Protein AF-A0A850AUC4-F1 (afdb_monomer)

Secondary structure (DSSP, 8-state):
---PPPEEEEETTEEEEEPSS---HHHHHHHHHHHHHHHHH-S-HHHHHHHHTTGGGPPPEEEEETTTTEEEEESSS----SEEEE-TTSEEEEEETTEEEEEEESSGGG-PPP-

Sequence (115 aa):
MNVKTVKAVYENGEIKFLDDKNLPEGKITILITFLEELSEKAENKNAWKRFWDKWEKISVRSNYDKEADVLYLNFKKSARADDSELTDDDIIIRYEKGEVIGITILHASQRKTAD

Foldseek 3Di:
DDDWAWDWDDDPLDTDTHTDDDDDPVNVVVVVVVLVVVCVQDPLVQQSVVCVVCVVVWDWHWDADPVQLKIKIFRDPDDDAPDWDQGPQRKIFGHHPSHGGIIMHGNNSPDDDDD

pLDDT: mean 74.83, std 22.1, range [28.09, 97.31]

Structure (mmCIF, N/CA/C/O backbone):
data_AF-A0A850AUC4-F1
#
_entry.id   AF-A0A850AUC4-F1
#
loop_
_atom_site.group_PDB
_atom_site.id
_atom_site.type_symbol
_atom_site.label_atom_id
_atom_site.label_alt_id
_atom_site.label_comp_id
_atom_site.label_asym_id
_atom_site.label_entity_id
_atom_site.label_seq_id
_atom_site.pdbx_PDB_ins_code
_atom_site.Cartn_x
_atom_site.Cartn_y
_atom_site.Cartn_z
_atom_site.occupancy
_atom_site.B_iso_or_equiv
_atom_site.auth_seq_id
_atom_site.auth_comp_id
_atom_site.auth_asym_id
_atom_site.auth_atom_id
_atom_site.pdbx_PDB_model_num
ATOM 1 N N . MET A 1 1 ? 17.292 -14.764 12.817 1.00 32.22 1 MET A N 1
ATOM 2 C CA . MET A 1 1 ? 16.936 -14.390 11.428 1.00 32.22 1 MET A CA 1
ATOM 3 C C . MET A 1 1 ? 16.540 -12.918 11.417 1.00 32.22 1 MET A C 1
ATOM 5 O O . MET A 1 1 ? 15.447 -12.595 11.864 1.00 32.22 1 MET A O 1
ATOM 9 N N . ASN A 1 2 ? 17.441 -12.031 10.986 1.00 28.09 2 ASN A N 1
ATOM 10 C CA . ASN A 1 2 ? 17.148 -10.606 10.809 1.00 28.09 2 ASN A CA 1
ATOM 11 C C . ASN A 1 2 ? 16.583 -10.407 9.403 1.00 28.09 2 ASN A C 1
ATOM 13 O O . ASN A 1 2 ? 17.288 -10.644 8.429 1.00 28.09 2 ASN A O 1
ATOM 17 N N . VAL A 1 3 ? 15.320 -10.001 9.290 1.00 31.41 3 VAL A N 1
ATOM 18 C CA . VAL A 1 3 ? 14.778 -9.531 8.011 1.00 31.41 3 VAL A CA 1
ATOM 19 C C . VAL A 1 3 ? 15.066 -8.035 7.954 1.00 31.41 3 VAL A C 1
ATOM 21 O O . VAL A 1 3 ? 14.404 -7.267 8.650 1.00 31.41 3 VAL A O 1
ATOM 24 N N . LYS A 1 4 ? 16.091 -7.635 7.194 1.00 34.19 4 LYS A N 1
ATOM 25 C CA . LYS A 1 4 ? 16.324 -6.229 6.856 1.00 34.19 4 LYS A CA 1
ATOM 26 C C . LYS A 1 4 ? 15.273 -5.796 5.835 1.00 34.19 4 LYS A C 1
ATOM 28 O O . LYS A 1 4 ? 15.071 -6.468 4.827 1.00 34.19 4 LYS A O 1
ATOM 33 N N . THR A 1 5 ? 14.569 -4.712 6.130 1.00 34.03 5 THR A N 1
ATOM 34 C CA . THR A 1 5 ? 13.607 -4.098 5.216 1.00 34.03 5 THR A CA 1
ATOM 35 C C . THR A 1 5 ? 14.341 -3.070 4.367 1.00 34.03 5 THR A C 1
ATOM 37 O O . THR A 1 5 ? 14.952 -2.157 4.916 1.00 34.03 5 THR A O 1
ATOM 40 N N . VAL A 1 6 ? 14.266 -3.220 3.048 1.00 37.81 6 VAL A N 1
ATOM 41 C CA . VAL A 1 6 ? 14.947 -2.356 2.079 1.00 37.81 6 VAL A CA 1
ATOM 42 C C . VAL A 1 6 ? 13.932 -1.385 1.470 1.00 37.81 6 VAL A C 1
ATOM 44 O O . VAL A 1 6 ? 12.829 -1.817 1.128 1.00 37.81 6 VAL A O 1
ATOM 47 N N . LYS A 1 7 ? 14.267 -0.089 1.334 1.00 41.16 7 LYS A N 1
ATOM 48 C CA . LYS A 1 7 ? 13.377 0.908 0.703 1.00 41.16 7 LYS A CA 1
ATOM 49 C C . LYS A 1 7 ? 13.854 1.307 -0.679 1.00 41.16 7 LYS A C 1
ATOM 51 O O . LYS A 1 7 ? 14.982 1.747 -0.835 1.00 41.16 7 LYS A O 1
ATOM 56 N N . ALA A 1 8 ? 12.961 1.224 -1.650 1.00 39.78 8 ALA A N 1
ATOM 57 C CA . ALA A 1 8 ? 13.207 1.587 -3.035 1.00 39.78 8 ALA A CA 1
ATOM 58 C C . ALA A 1 8 ? 12.944 3.074 -3.348 1.00 39.78 8 ALA A C 1
ATOM 60 O O . ALA A 1 8 ? 12.159 3.724 -2.660 1.00 39.78 8 ALA A O 1
ATOM 61 N N . VAL A 1 9 ? 13.579 3.599 -4.397 1.00 40.38 9 VAL A N 1
ATOM 62 C CA . VAL A 1 9 ? 13.345 4.915 -5.015 1.00 40.38 9 VAL A CA 1
ATOM 63 C C . VAL A 1 9 ? 13.302 4.728 -6.516 1.00 40.38 9 VAL A C 1
ATOM 65 O O . VAL A 1 9 ? 14.177 4.058 -7.040 1.00 40.38 9 VAL A O 1
ATOM 68 N N . TYR A 1 10 ? 12.360 5.340 -7.216 1.00 36.28 10 TYR A N 1
ATOM 69 C CA . TYR A 1 10 ? 12.393 5.351 -8.673 1.00 36.28 10 TYR A CA 1
ATOM 70 C C . TYR A 1 10 ? 13.133 6.595 -9.170 1.00 36.28 10 TYR A C 1
ATOM 72 O O . TYR A 1 10 ? 12.757 7.708 -8.815 1.00 36.28 10 TYR A O 1
ATOM 80 N N . GLU A 1 11 ? 14.210 6.412 -9.932 1.00 37.75 11 GLU A N 1
ATOM 81 C CA . GLU A 1 11 ? 15.061 7.499 -10.429 1.00 37.75 11 GLU A CA 1
ATOM 82 C C . GLU A 1 11 ? 15.593 7.123 -11.823 1.00 37.75 11 GLU A C 1
ATOM 84 O O . GLU A 1 11 ? 16.126 6.029 -12.001 1.00 37.75 11 GLU A O 1
ATOM 89 N N . ASN A 1 12 ? 15.456 8.009 -12.817 1.00 32.81 12 ASN A N 1
ATOM 90 C CA . ASN A 1 12 ? 15.885 7.791 -14.213 1.00 32.81 12 ASN A CA 1
ATOM 91 C C . ASN A 1 12 ? 15.324 6.527 -14.901 1.00 32.81 12 ASN A C 1
ATOM 93 O O . ASN A 1 12 ? 15.963 5.984 -15.798 1.00 32.81 12 ASN A O 1
ATOM 97 N N . GLY A 1 13 ? 14.149 6.040 -14.499 1.00 33.94 13 GLY A N 1
ATOM 98 C CA . GLY A 1 13 ? 13.549 4.845 -15.101 1.00 33.94 13 GLY A CA 1
ATOM 99 C C . GLY A 1 13 ? 13.838 3.523 -14.373 1.00 33.94 13 GLY A C 1
ATOM 100 O O . GLY A 1 13 ? 13.358 2.478 -14.811 1.00 33.94 13 GLY A O 1
ATOM 101 N N . GLU A 1 14 ? 14.575 3.538 -13.255 1.00 32.88 14 GLU A N 1
ATOM 102 C CA . GLU A 1 14 ? 14.923 2.344 -12.466 1.00 32.88 14 GLU A CA 1
ATOM 103 C C . GLU A 1 14 ? 14.528 2.467 -10.984 1.00 32.88 14 GLU A C 1
ATOM 105 O O . GLU A 1 14 ? 14.579 3.548 -10.400 1.00 32.88 14 GLU A O 1
ATOM 110 N N . ILE A 1 15 ? 14.181 1.341 -10.340 1.00 42.72 15 ILE A N 1
ATOM 111 C CA . ILE A 1 15 ? 13.894 1.251 -8.897 1.00 42.72 15 ILE A CA 1
ATOM 112 C C . ILE A 1 15 ? 15.182 0.926 -8.107 1.00 42.72 15 ILE A C 1
ATOM 114 O O . ILE A 1 15 ? 15.728 -0.169 -8.210 1.00 42.72 15 ILE A O 1
ATOM 118 N N . LYS A 1 16 ? 15.639 1.848 -7.255 1.00 46.50 16 LYS A N 1
ATOM 119 C CA . LYS A 1 16 ? 16.822 1.765 -6.383 1.00 46.50 16 LYS A CA 1
ATOM 120 C C . LYS A 1 16 ? 16.478 1.500 -4.924 1.00 46.50 16 LYS A C 1
ATOM 122 O O . LYS A 1 16 ? 16.021 2.386 -4.210 1.00 46.50 16 LYS A O 1
ATOM 127 N N . PHE A 1 17 ? 16.786 0.300 -4.461 1.00 48.81 17 PHE A N 1
ATOM 128 C CA . PHE A 1 17 ? 16.626 -0.159 -3.085 1.00 48.81 17 PHE A CA 1
ATOM 129 C C . PHE A 1 17 ? 17.821 0.259 -2.204 1.00 48.81 17 PHE A C 1
ATOM 131 O O . PHE A 1 17 ? 18.949 -0.153 -2.446 1.00 48.81 17 PHE A O 1
ATOM 138 N N . LEU A 1 18 ? 17.584 1.085 -1.183 1.00 45.25 18 LEU A N 1
ATOM 139 C CA . LEU A 1 18 ? 18.552 1.508 -0.174 1.00 45.25 18 LEU A CA 1
ATOM 140 C C . LEU A 1 18 ? 18.332 0.708 1.109 1.00 45.25 18 LEU A C 1
ATOM 142 O O . LEU A 1 18 ? 17.240 0.709 1.689 1.00 45.25 18 LEU A O 1
ATOM 146 N N . ASP A 1 19 ? 19.375 -0.001 1.520 1.00 40.94 19 ASP A N 1
ATOM 147 C CA . ASP A 1 19 ? 19.400 -0.748 2.769 1.00 40.94 19 ASP A CA 1
ATOM 148 C C . ASP A 1 19 ? 19.511 0.201 3.980 1.00 40.94 19 ASP A C 1
ATOM 150 O O . ASP A 1 19 ? 20.119 1.267 3.915 1.00 40.94 19 ASP A O 1
ATOM 154 N N . ASP A 1 20 ? 18.941 -0.271 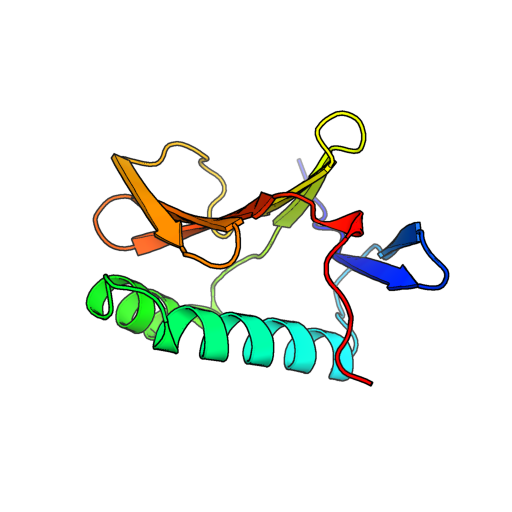5.085 1.00 38.62 20 ASP A N 1
ATOM 155 C CA . ASP A 1 20 ? 19.097 0.157 6.480 1.00 38.62 20 ASP A CA 1
ATOM 156 C C . ASP A 1 20 ? 18.496 1.498 6.989 1.00 38.62 20 ASP A C 1
ATOM 158 O O . ASP A 1 20 ? 18.992 2.606 6.799 1.00 38.62 20 ASP A O 1
ATOM 162 N N . LYS A 1 21 ? 17.465 1.312 7.827 1.00 42.84 21 LYS A N 1
ATOM 163 C CA . LYS A 1 21 ? 17.105 2.016 9.079 1.00 42.84 21 LYS A CA 1
ATOM 164 C C . LYS A 1 21 ? 16.783 3.507 9.107 1.00 42.84 21 LYS A C 1
ATOM 166 O O . LYS A 1 21 ? 16.074 3.881 10.030 1.00 42.84 21 LYS A O 1
ATOM 171 N N . ASN A 1 22 ? 17.183 4.323 8.141 1.00 43.81 22 ASN A N 1
ATOM 172 C CA . ASN A 1 22 ? 16.837 5.746 8.126 1.00 43.81 22 ASN A CA 1
ATOM 173 C C . ASN A 1 22 ? 16.393 6.153 6.730 1.00 43.81 22 ASN A C 1
ATOM 175 O O . ASN A 1 22 ? 17.177 6.547 5.871 1.00 43.81 22 ASN A O 1
ATOM 179 N N . LEU A 1 23 ? 15.094 6.024 6.508 1.00 50.03 23 LEU A N 1
ATOM 180 C CA . LEU A 1 23 ? 14.426 6.559 5.337 1.00 50.03 23 LEU A CA 1
ATOM 181 C C . LEU A 1 23 ? 14.638 8.077 5.372 1.00 50.03 23 LEU A C 1
ATOM 183 O O . LEU A 1 23 ? 14.202 8.683 6.349 1.00 50.03 23 LEU A O 1
ATOM 187 N N . PRO A 1 24 ? 15.304 8.694 4.377 1.00 52.38 24 PRO A N 1
ATOM 188 C CA . PRO A 1 24 ? 15.440 10.144 4.331 1.00 52.38 24 PRO A CA 1
ATOM 189 C C . PRO A 1 24 ? 14.061 10.782 4.490 1.00 52.38 24 PRO A C 1
ATOM 191 O O . PRO A 1 24 ? 13.111 10.297 3.873 1.00 52.38 24 PRO A O 1
ATOM 194 N N . GLU A 1 25 ? 13.952 11.828 5.306 1.00 49.72 25 GLU A N 1
ATOM 195 C CA . GLU A 1 25 ? 12.690 12.480 5.689 1.00 49.72 25 GLU A CA 1
ATOM 196 C C . GLU A 1 25 ? 11.768 12.722 4.479 1.00 49.72 25 GLU A C 1
ATOM 198 O O . GLU A 1 25 ? 10.622 12.277 4.475 1.00 49.72 25 GLU A O 1
ATOM 203 N N . GLY A 1 26 ? 12.316 13.230 3.368 1.00 44.81 26 GLY A N 1
ATOM 204 C CA . GLY A 1 26 ? 11.564 13.440 2.122 1.00 44.81 26 GLY A CA 1
ATOM 205 C C . GLY A 1 26 ? 10.932 12.178 1.505 1.00 44.81 26 GLY A C 1
ATOM 206 O O . GLY A 1 26 ? 9.873 12.255 0.893 1.00 44.81 26 GLY A O 1
ATOM 207 N N . LYS A 1 27 ? 11.507 10.984 1.705 1.00 55.66 27 LYS A N 1
ATOM 208 C CA . LYS A 1 27 ? 10.931 9.704 1.232 1.00 55.66 27 LYS A CA 1
ATOM 209 C C . LYS A 1 27 ? 9.869 9.136 2.168 1.00 55.66 27 LYS A C 1
ATOM 211 O O . LYS A 1 27 ? 9.169 8.192 1.795 1.00 55.66 27 LYS A O 1
ATOM 216 N N . ILE A 1 28 ? 9.818 9.594 3.417 1.00 63.50 28 ILE A N 1
ATOM 217 C CA . ILE A 1 28 ? 8.698 9.299 4.314 1.00 63.50 28 ILE A CA 1
ATOM 218 C C . ILE A 1 28 ? 7.518 10.173 3.896 1.00 63.50 28 ILE A C 1
ATOM 220 O O . ILE A 1 28 ? 6.439 9.633 3.681 1.00 63.50 28 ILE A O 1
ATOM 224 N N . THR A 1 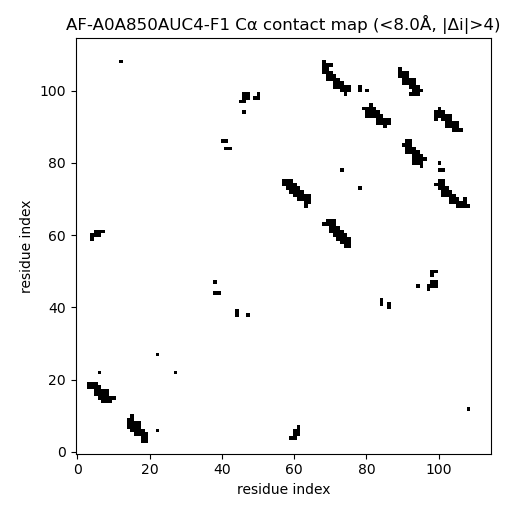29 ? 7.757 11.464 3.661 1.00 61.44 29 THR A N 1
ATOM 225 C CA . THR A 1 29 ? 6.732 12.417 3.220 1.00 61.44 29 THR A CA 1
ATOM 226 C C . THR A 1 29 ? 6.034 11.976 1.935 1.00 61.44 29 THR A C 1
ATOM 228 O O . THR A 1 29 ? 4.809 11.943 1.902 1.00 61.44 29 THR A O 1
ATOM 231 N N . ILE A 1 30 ? 6.781 11.543 0.910 1.00 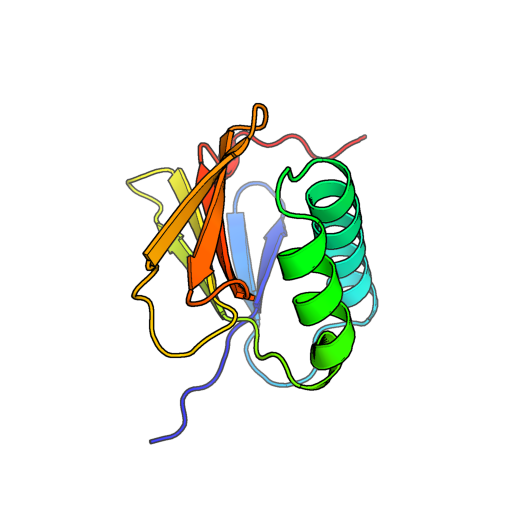68.81 30 ILE A N 1
ATOM 232 C CA . ILE A 1 30 ? 6.188 11.075 -0.361 1.00 68.81 30 ILE A CA 1
ATOM 233 C C . ILE A 1 30 ? 5.276 9.856 -0.153 1.00 68.81 30 ILE A C 1
ATOM 235 O O . ILE A 1 30 ? 4.176 9.807 -0.694 1.00 68.81 30 ILE A O 1
ATOM 239 N N . LEU A 1 31 ? 5.710 8.872 0.645 1.00 76.31 31 LEU A N 1
ATOM 240 C CA . LEU A 1 31 ? 4.895 7.687 0.918 1.00 76.31 31 LEU A CA 1
ATOM 241 C C . LEU A 1 31 ? 3.639 8.047 1.718 1.00 76.31 31 LEU A C 1
ATOM 243 O O . LEU A 1 31 ? 2.581 7.504 1.433 1.00 76.31 31 LEU A O 1
ATOM 247 N N . ILE A 1 32 ? 3.752 8.939 2.705 1.00 79.19 32 ILE A N 1
ATOM 248 C CA . ILE A 1 32 ? 2.602 9.395 3.492 1.00 79.19 32 ILE A CA 1
ATOM 249 C C . ILE A 1 32 ? 1.599 10.109 2.589 1.00 79.19 32 ILE A C 1
ATOM 251 O O . ILE A 1 32 ? 0.446 9.707 2.580 1.00 79.19 32 ILE A O 1
ATOM 255 N N . THR A 1 33 ? 2.057 11.055 1.765 1.00 76.44 33 THR A N 1
ATOM 256 C CA . THR A 1 33 ? 1.196 11.815 0.839 1.00 76.44 33 THR A CA 1
ATOM 257 C C . THR A 1 33 ? 0.427 10.872 -0.091 1.00 76.44 33 THR A C 1
ATOM 259 O O . THR A 1 33 ? -0.792 10.944 -0.193 1.00 76.44 33 THR A O 1
ATOM 262 N N . PHE A 1 34 ? 1.120 9.899 -0.693 1.00 83.50 34 PHE A N 1
ATOM 263 C CA . PHE A 1 34 ? 0.481 8.880 -1.528 1.00 83.50 34 PHE A CA 1
ATOM 264 C C . PHE A 1 34 ? -0.574 8.060 -0.765 1.00 83.50 34 PHE A C 1
ATOM 266 O O . PHE A 1 34 ? -1.652 7.781 -1.286 1.00 83.50 34 PHE A O 1
ATOM 273 N N . LEU A 1 35 ? -0.269 7.641 0.467 1.00 88.62 35 LEU A N 1
ATOM 274 C CA . LEU A 1 35 ? -1.204 6.869 1.287 1.00 88.62 35 LEU A CA 1
ATOM 275 C C . LEU A 1 35 ? -2.394 7.714 1.7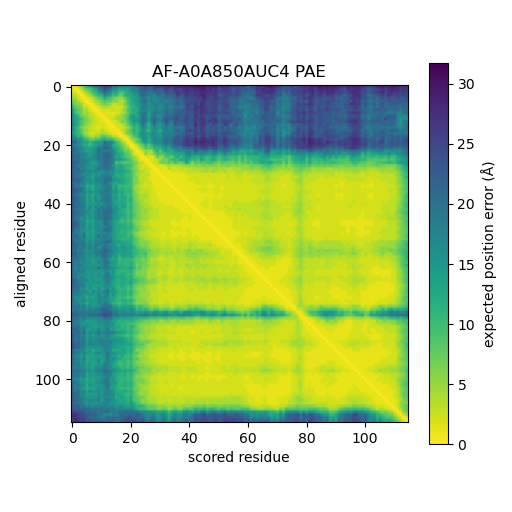58 1.00 88.62 35 LEU A C 1
ATOM 277 O O . LEU A 1 35 ? -3.488 7.172 1.894 1.00 88.62 35 LEU A O 1
ATOM 281 N N . GLU A 1 36 ? -2.200 9.008 2.007 1.00 86.06 36 GLU A N 1
ATOM 282 C CA . GLU A 1 36 ? -3.264 9.956 2.345 1.00 86.06 36 GLU A CA 1
ATOM 283 C C . GLU A 1 36 ? -4.235 10.093 1.171 1.00 86.06 36 GLU A C 1
ATOM 285 O O . GLU A 1 36 ? -5.415 9.782 1.334 1.00 86.06 36 GLU A O 1
ATOM 290 N N . GLU A 1 37 ? -3.732 10.404 -0.027 1.00 86.56 37 GLU A N 1
ATOM 291 C CA . GLU A 1 37 ? -4.530 10.476 -1.260 1.00 86.56 37 GLU A CA 1
ATOM 292 C C . GLU A 1 37 ? -5.287 9.168 -1.531 1.00 86.56 37 GLU A C 1
ATOM 294 O O . GLU A 1 37 ? -6.483 9.166 -1.839 1.00 86.56 37 GLU A O 1
ATOM 299 N N . LEU A 1 38 ? -4.614 8.023 -1.379 1.00 89.12 38 LEU A N 1
ATOM 300 C CA . LEU A 1 38 ? -5.253 6.724 -1.562 1.00 89.12 38 LEU A CA 1
ATOM 301 C C . LEU A 1 38 ? -6.346 6.481 -0.512 1.00 89.12 38 LEU A C 1
ATOM 303 O O . LEU A 1 38 ? -7.410 5.962 -0.843 1.00 89.12 38 LEU A O 1
ATOM 307 N N . SER A 1 39 ? -6.125 6.893 0.739 1.00 91.44 39 SER A N 1
ATOM 308 C CA . SER A 1 39 ? -7.123 6.778 1.807 1.00 91.44 39 SER A CA 1
ATOM 309 C C . SER A 1 39 ? -8.350 7.668 1.578 1.00 91.44 39 SER A C 1
ATOM 311 O O . SER A 1 39 ? -9.462 7.304 1.974 1.00 91.44 39 SER A O 1
ATOM 313 N N . GLU A 1 40 ? -8.189 8.801 0.891 1.00 90.69 40 GLU A N 1
ATOM 314 C CA . GLU A 1 40 ? -9.281 9.688 0.475 1.00 90.69 40 GLU A CA 1
ATOM 315 C C . GLU A 1 40 ? -10.110 9.109 -0.672 1.00 90.69 40 GLU A C 1
ATOM 317 O O . GLU A 1 40 ? -11.327 9.305 -0.699 1.00 90.69 40 GLU A O 1
ATOM 322 N N . LYS A 1 41 ? -9.494 8.328 -1.559 1.00 89.06 41 LYS A N 1
ATOM 323 C CA . LYS A 1 41 ? -10.186 7.649 -2.664 1.00 89.06 41 LYS A CA 1
ATOM 324 C C . LYS A 1 41 ? -10.823 6.321 -2.259 1.00 89.06 41 LYS A C 1
ATOM 326 O O . LYS A 1 41 ? -11.841 5.949 -2.824 1.00 89.06 41 LYS A O 1
ATOM 331 N N . ALA A 1 42 ? -10.267 5.646 -1.255 1.00 93.50 42 ALA A N 1
ATOM 332 C CA . ALA A 1 42 ? -10.689 4.298 -0.898 1.00 93.50 42 ALA A CA 1
ATOM 333 C C . ALA A 1 42 ? -12.117 4.212 -0.337 1.00 93.50 42 ALA A C 1
ATOM 335 O O . ALA A 1 42 ? -12.541 5.074 0.440 1.00 93.50 42 ALA A O 1
ATOM 336 N N . GLU A 1 43 ? -12.824 3.127 -0.623 1.00 94.38 43 GLU A N 1
ATOM 337 C CA . GLU A 1 43 ? -14.177 2.875 -0.124 1.00 94.38 43 GLU A CA 1
ATOM 338 C C . GLU A 1 43 ? -14.180 2.570 1.385 1.00 94.38 43 GLU A C 1
ATOM 340 O O . GLU A 1 43 ? -14.995 3.101 2.150 1.00 94.38 43 GLU A O 1
ATOM 345 N N . ASN A 1 44 ? -13.228 1.761 1.866 1.00 94.94 44 ASN A N 1
ATOM 346 C CA . ASN A 1 44 ? -13.196 1.318 3.264 1.00 94.94 44 ASN A CA 1
ATOM 347 C C . ASN A 1 44 ? -12.525 2.332 4.213 1.00 94.94 44 ASN A C 1
ATOM 349 O O . ASN A 1 44 ? -11.442 2.102 4.763 1.00 94.94 44 ASN A O 1
ATOM 353 N N . LYS A 1 45 ? -13.200 3.459 4.473 1.00 95.19 45 LYS A N 1
ATOM 354 C CA . LYS A 1 45 ? -12.699 4.529 5.364 1.00 95.19 45 LYS A CA 1
ATOM 355 C C . LYS A 1 45 ? -12.340 4.052 6.773 1.00 95.19 45 LYS A C 1
ATOM 357 O O . LYS A 1 45 ? -11.384 4.542 7.372 1.00 95.19 45 LYS A O 1
ATOM 362 N N . ASN A 1 46 ? -13.075 3.078 7.309 1.00 96.62 46 ASN A N 1
ATOM 363 C CA . ASN A 1 46 ? -12.815 2.543 8.646 1.00 96.62 46 ASN A CA 1
ATOM 364 C C . ASN A 1 46 ? -11.488 1.775 8.716 1.00 96.62 46 ASN A C 1
ATOM 366 O O . ASN A 1 46 ? -10.777 1.888 9.718 1.00 96.62 46 ASN A O 1
ATOM 370 N N . ALA A 1 47 ? -11.139 1.018 7.671 1.00 95.75 47 ALA A N 1
ATOM 371 C CA . ALA A 1 47 ? -9.853 0.330 7.596 1.00 95.75 47 ALA A CA 1
ATOM 372 C C . ALA A 1 47 ? -8.688 1.325 7.538 1.00 95.75 47 ALA A C 1
ATOM 374 O O . ALA A 1 47 ? -7.708 1.167 8.269 1.00 95.75 47 ALA A O 1
ATOM 375 N N . TRP A 1 48 ? -8.830 2.393 6.751 1.00 95.69 48 TRP A N 1
ATOM 376 C CA . TRP A 1 48 ? -7.836 3.464 6.667 1.00 95.69 48 TRP A CA 1
ATOM 377 C C . TRP A 1 48 ? -7.693 4.260 7.962 1.00 95.69 48 TRP A C 1
ATOM 379 O O . TRP A 1 48 ? -6.575 4.537 8.389 1.00 95.69 48 TRP A O 1
ATOM 389 N N . LYS A 1 49 ? -8.794 4.536 8.669 1.00 95.12 49 LYS A N 1
ATOM 390 C CA . LYS A 1 49 ? -8.721 5.137 10.007 1.00 95.12 49 LYS A CA 1
ATOM 391 C C . LYS A 1 49 ? -7.881 4.272 10.958 1.00 95.12 49 LYS A C 1
ATOM 393 O O . LYS A 1 49 ? -6.988 4.775 11.632 1.00 95.12 49 LYS A O 1
ATOM 398 N N . ARG A 1 50 ? -8.138 2.958 10.999 1.00 93.94 50 ARG A N 1
ATOM 399 C CA . ARG A 1 50 ? -7.386 2.011 11.848 1.00 93.94 50 ARG A CA 1
ATOM 400 C C . ARG A 1 50 ? -5.916 1.915 11.455 1.00 93.94 50 ARG A C 1
ATOM 402 O O . ARG A 1 50 ? -5.071 1.719 12.327 1.00 93.94 50 ARG A O 1
ATOM 409 N N . PHE A 1 51 ? -5.628 2.011 10.161 1.00 92.31 51 PHE A N 1
ATOM 410 C CA . PHE A 1 51 ? -4.270 2.051 9.640 1.00 92.31 51 PHE A CA 1
ATOM 411 C C . PHE A 1 51 ? -3.518 3.269 10.189 1.00 92.31 51 PHE A C 1
ATOM 413 O O . PHE A 1 51 ? -2.462 3.103 10.799 1.00 92.31 51 PHE A O 1
ATOM 420 N N . TRP A 1 52 ? -4.106 4.464 10.078 1.00 91.44 52 TRP A N 1
ATOM 421 C CA . TRP A 1 52 ? -3.501 5.702 10.571 1.00 91.44 52 TRP A CA 1
ATOM 422 C C . TRP A 1 52 ? -3.361 5.742 12.095 1.00 91.44 52 TRP A C 1
ATOM 424 O O . TRP A 1 52 ? -2.301 6.121 12.589 1.00 91.44 52 TRP A O 1
ATOM 434 N N . ASP A 1 53 ? -4.342 5.221 12.842 1.00 91.88 53 ASP A N 1
ATOM 435 C CA . ASP A 1 53 ? -4.260 5.071 14.307 1.00 91.88 53 ASP A CA 1
ATOM 436 C C . ASP A 1 53 ? -3.042 4.218 14.753 1.00 91.88 53 ASP A C 1
ATOM 438 O O . ASP A 1 53 ? -2.631 4.259 15.916 1.00 91.88 53 ASP A O 1
ATOM 442 N N . LYS A 1 54 ? -2.475 3.399 13.853 1.00 84.50 54 LYS A N 1
ATOM 443 C CA . LYS A 1 54 ? -1.358 2.477 14.122 1.00 84.50 54 LYS A CA 1
ATOM 444 C C . LYS A 1 54 ? -0.084 2.790 13.333 1.00 84.50 54 LYS A C 1
ATOM 446 O O . LYS A 1 54 ? 0.902 2.076 13.522 1.00 84.50 54 LYS A O 1
ATOM 451 N N . TRP A 1 55 ? -0.086 3.814 12.480 1.00 83.75 55 TRP A N 1
ATOM 452 C CA . TRP A 1 55 ? 0.948 4.075 11.470 1.00 83.75 55 TRP A CA 1
ATOM 453 C C . TRP A 1 55 ? 2.379 4.065 12.022 1.00 83.75 55 TRP A C 1
ATOM 455 O O . TRP A 1 55 ? 3.246 3.399 11.462 1.00 83.75 55 TRP A O 1
ATOM 465 N N . GLU A 1 56 ? 2.612 4.682 13.183 1.00 75.81 56 GLU A N 1
ATOM 466 C CA . GLU A 1 56 ? 3.934 4.737 13.834 1.00 75.81 56 GLU A CA 1
ATOM 467 C C . GLU A 1 56 ? 4.527 3.355 14.177 1.00 75.81 56 GLU A C 1
ATOM 469 O O . GLU A 1 56 ? 5.725 3.222 14.421 1.00 75.81 56 GLU A O 1
ATOM 474 N N . LYS A 1 57 ? 3.693 2.309 14.211 1.00 75.56 57 LYS A N 1
ATOM 475 C CA . LYS A 1 57 ? 4.076 0.928 14.542 1.00 75.56 57 LYS A CA 1
ATOM 476 C C . LYS A 1 57 ? 4.115 0.014 13.316 1.00 75.56 57 LYS A C 1
ATOM 478 O O . LYS A 1 57 ? 4.475 -1.159 13.446 1.00 75.56 57 LYS A O 1
ATOM 483 N N . ILE A 1 58 ? 3.723 0.510 12.142 1.00 72.25 58 ILE A N 1
ATOM 484 C CA . ILE A 1 58 ? 3.642 -0.278 10.913 1.00 72.25 58 ILE A CA 1
ATOM 485 C C . ILE A 1 58 ? 5.025 -0.382 10.265 1.00 72.25 58 ILE A C 1
ATOM 487 O O . ILE A 1 58 ? 5.742 0.598 10.086 1.00 72.25 58 ILE A O 1
ATOM 491 N N . SER A 1 59 ? 5.399 -1.602 9.874 1.00 77.06 59 SER A N 1
ATOM 492 C CA . SER A 1 59 ? 6.577 -1.837 9.040 1.00 77.06 59 SER A CA 1
ATOM 493 C C . SER A 1 59 ? 6.145 -1.940 7.586 1.00 77.06 59 SER A C 1
ATOM 495 O O . SER A 1 59 ? 5.289 -2.757 7.260 1.00 77.06 59 SER A O 1
ATOM 497 N N . VAL A 1 60 ? 6.764 -1.151 6.711 1.00 79.38 60 VAL A N 1
ATOM 498 C CA . VAL A 1 60 ? 6.471 -1.156 5.274 1.00 79.38 60 VAL A CA 1
ATOM 499 C C . VAL A 1 60 ? 7.537 -1.952 4.534 1.00 79.38 60 VAL A C 1
ATOM 501 O O . VAL A 1 60 ? 8.707 -1.588 4.587 1.00 79.38 60 VAL A O 1
ATOM 504 N N . ARG A 1 61 ? 7.150 -3.005 3.808 1.00 81.06 61 ARG A N 1
ATOM 505 C CA . ARG A 1 61 ? 8.041 -3.750 2.901 1.00 81.06 61 ARG A CA 1
ATOM 506 C C . ARG A 1 61 ? 7.576 -3.610 1.466 1.00 81.06 61 ARG A C 1
ATOM 508 O O . ARG A 1 61 ? 6.437 -3.959 1.163 1.00 81.06 61 ARG A O 1
ATOM 515 N N . SER A 1 62 ? 8.472 -3.176 0.592 1.00 81.06 62 SER A N 1
ATOM 516 C CA . SER A 1 62 ? 8.209 -3.067 -0.839 1.00 81.06 62 SER A CA 1
ATOM 517 C C . SER A 1 62 ? 8.850 -4.215 -1.615 1.00 81.06 62 SER A C 1
ATOM 519 O O . SER A 1 62 ? 10.001 -4.554 -1.339 1.00 81.06 62 SER A O 1
ATOM 521 N N . ASN A 1 63 ? 8.148 -4.762 -2.603 1.00 82.69 63 ASN A N 1
ATOM 522 C CA . ASN A 1 63 ? 8.713 -5.674 -3.594 1.00 82.69 63 ASN A CA 1
ATOM 523 C C . ASN A 1 63 ? 8.218 -5.278 -4.985 1.00 82.69 63 ASN A C 1
ATOM 525 O O . ASN A 1 63 ? 7.014 -5.131 -5.161 1.00 82.69 63 ASN A O 1
ATOM 529 N N . TYR A 1 64 ? 9.118 -5.113 -5.949 1.00 83.38 64 TYR A N 1
ATOM 530 C CA . TYR A 1 64 ? 8.743 -4.843 -7.333 1.00 83.38 64 TYR A CA 1
ATOM 531 C C . TYR A 1 64 ? 8.970 -6.087 -8.181 1.00 83.38 64 TYR A C 1
ATOM 533 O O . TYR A 1 64 ? 10.082 -6.612 -8.230 1.00 83.38 64 TYR A O 1
ATOM 541 N N . ASP A 1 65 ? 7.912 -6.536 -8.840 1.00 84.81 65 ASP A N 1
ATOM 542 C CA . ASP A 1 65 ? 7.950 -7.596 -9.831 1.00 84.81 65 ASP A CA 1
ATOM 543 C C . ASP A 1 65 ? 8.071 -6.971 -11.222 1.00 84.81 65 ASP A C 1
ATOM 545 O O . ASP A 1 65 ? 7.140 -6.343 -11.727 1.00 84.81 65 ASP A O 1
ATOM 549 N N . LYS A 1 66 ? 9.252 -7.128 -11.824 1.00 84.19 66 LYS A N 1
ATOM 550 C CA . LYS A 1 66 ? 9.572 -6.554 -13.132 1.00 84.19 66 LYS A CA 1
ATOM 551 C C . LYS A 1 66 ? 8.850 -7.262 -14.280 1.00 84.19 66 LYS A C 1
ATOM 553 O O . LYS A 1 66 ? 8.602 -6.620 -15.293 1.00 84.19 66 LYS A O 1
ATOM 558 N N . GLU A 1 67 ? 8.553 -8.554 -14.153 1.00 90.56 67 GLU A N 1
ATOM 559 C CA . GLU A 1 67 ? 7.890 -9.312 -15.222 1.00 90.56 67 GLU A CA 1
ATOM 560 C C . GLU A 1 67 ? 6.409 -8.944 -15.304 1.00 90.56 67 GLU A C 1
ATOM 562 O O . GLU A 1 67 ? 5.870 -8.793 -16.398 1.00 90.56 67 GLU A O 1
ATOM 567 N N . ALA A 1 68 ? 5.775 -8.744 -14.146 1.00 89.62 68 ALA A N 1
ATOM 568 C CA . ALA A 1 68 ? 4.378 -8.336 -14.060 1.00 89.62 68 ALA A CA 1
ATOM 569 C C . ALA A 1 68 ? 4.163 -6.809 -14.142 1.00 89.62 68 ALA A C 1
ATOM 571 O O . ALA A 1 68 ? 3.029 -6.376 -14.326 1.00 89.62 68 ALA A O 1
ATOM 572 N N . ASP A 1 69 ? 5.219 -5.999 -13.992 1.00 86.38 69 ASP A N 1
ATOM 573 C CA . ASP A 1 69 ? 5.145 -4.537 -13.813 1.00 86.38 69 ASP A CA 1
ATOM 574 C C . ASP A 1 69 ? 4.260 -4.137 -12.613 1.00 86.38 69 ASP A C 1
ATOM 576 O O . ASP A 1 69 ? 3.347 -3.309 -12.704 1.00 86.38 69 ASP A O 1
ATOM 580 N N . VAL A 1 70 ? 4.521 -4.775 -11.464 1.00 88.44 70 VAL A N 1
ATOM 581 C CA . VAL A 1 70 ? 3.718 -4.631 -10.241 1.00 88.44 70 VAL A CA 1
ATOM 582 C C . VAL A 1 70 ? 4.585 -4.288 -9.034 1.00 88.44 70 VAL A C 1
ATOM 584 O O . VAL A 1 70 ? 5.541 -4.993 -8.713 1.00 88.44 70 VAL A O 1
ATOM 587 N N . LEU A 1 71 ? 4.212 -3.240 -8.294 1.00 85.81 71 LEU A N 1
ATOM 588 C CA . LEU A 1 71 ? 4.826 -2.887 -7.011 1.00 85.81 71 LEU A CA 1
ATOM 589 C C . LEU A 1 71 ? 3.915 -3.280 -5.842 1.00 85.81 71 LEU A C 1
ATOM 591 O O . LEU A 1 71 ? 2.821 -2.751 -5.668 1.00 85.81 71 LEU A O 1
ATOM 595 N N . TYR A 1 72 ? 4.404 -4.170 -4.986 1.00 87.94 72 TYR A N 1
ATOM 596 C CA . TYR A 1 72 ? 3.741 -4.590 -3.758 1.00 87.94 72 TYR A CA 1
ATOM 597 C C . TYR A 1 72 ? 4.261 -3.794 -2.566 1.00 87.94 72 TYR A C 1
ATOM 599 O O . TYR A 1 72 ? 5.458 -3.810 -2.288 1.00 87.94 72 TYR A O 1
ATOM 607 N N . LEU A 1 73 ? 3.364 -3.192 -1.791 1.00 89.69 73 LEU A N 1
ATOM 608 C CA . LEU A 1 73 ? 3.624 -2.655 -0.459 1.00 89.69 73 LEU A CA 1
ATOM 609 C C . LEU A 1 73 ? 2.932 -3.552 0.572 1.00 89.69 73 LEU A C 1
ATOM 611 O O . LEU A 1 73 ? 1.740 -3.835 0.483 1.00 89.69 73 LEU A O 1
ATOM 615 N N . ASN A 1 74 ? 3.680 -4.030 1.559 1.00 88.31 74 ASN A N 1
ATOM 616 C CA . ASN A 1 74 ? 3.176 -4.902 2.616 1.00 88.31 74 ASN A CA 1
ATOM 617 C C . ASN A 1 74 ? 3.353 -4.217 3.969 1.00 88.31 74 ASN A C 1
ATOM 619 O O . ASN A 1 74 ? 4.463 -3.805 4.306 1.00 88.31 74 ASN A O 1
ATOM 623 N N . PHE A 1 75 ? 2.276 -4.157 4.749 1.00 88.12 75 PHE A N 1
ATOM 624 C CA . PHE A 1 75 ? 2.238 -3.553 6.087 1.00 88.12 75 PHE A CA 1
ATOM 625 C C . PHE A 1 75 ? 2.216 -4.597 7.208 1.00 88.12 75 PHE A C 1
ATOM 627 O O . PHE A 1 75 ? 2.434 -4.293 8.381 1.00 88.12 75 PHE A O 1
ATOM 634 N N . LYS A 1 76 ? 1.990 -5.862 6.838 1.00 83.50 76 LYS A N 1
ATOM 635 C CA . LYS A 1 76 ? 2.007 -7.024 7.723 1.00 83.50 76 LYS A CA 1
ATOM 636 C C . LYS A 1 76 ? 2.959 -8.084 7.174 1.00 83.50 76 LYS A C 1
ATOM 638 O O . LYS A 1 76 ? 3.189 -8.196 5.975 1.00 83.50 76 LYS A O 1
ATOM 643 N N . LYS A 1 77 ? 3.526 -8.896 8.072 1.00 73.94 77 LYS A N 1
ATOM 644 C CA . LYS A 1 77 ? 4.397 -10.026 7.697 1.00 73.94 77 LYS A CA 1
ATOM 645 C C . LYS A 1 77 ? 3.628 -11.148 6.978 1.00 73.94 77 LYS A C 1
ATOM 647 O O . LYS A 1 77 ? 4.233 -11.870 6.194 1.00 73.94 77 LYS A O 1
ATOM 652 N N . SER A 1 78 ? 2.339 -11.312 7.282 1.00 68.31 78 SER A N 1
ATOM 653 C CA . SER A 1 78 ? 1.440 -12.268 6.623 1.00 68.31 78 SER A CA 1
ATOM 654 C C . SER A 1 78 ? 0.789 -11.608 5.412 1.00 68.31 78 SER A C 1
ATOM 656 O O . SER A 1 78 ? 0.335 -10.474 5.524 1.00 68.31 78 SER A O 1
ATOM 658 N N . ALA A 1 79 ? 0.738 -12.322 4.288 1.00 64.25 79 ALA A N 1
ATOM 659 C CA . ALA A 1 79 ? 0.223 -11.815 3.015 1.00 64.25 79 ALA A CA 1
ATOM 660 C C . ALA A 1 79 ? -1.221 -12.251 2.707 1.00 64.25 79 ALA A C 1
ATOM 662 O O . ALA A 1 79 ? -1.717 -11.975 1.616 1.00 64.25 79 ALA A O 1
ATOM 663 N N . ARG A 1 80 ? -1.893 -12.966 3.621 1.00 85.06 80 ARG A N 1
ATOM 664 C CA . ARG A 1 80 ? -3.259 -13.440 3.377 1.00 85.06 80 ARG A CA 1
ATOM 665 C C . ARG A 1 80 ? -4.263 -12.321 3.643 1.00 85.06 80 ARG A C 1
ATOM 667 O O . ARG A 1 80 ? -4.557 -12.033 4.796 1.00 85.06 80 ARG A O 1
ATOM 674 N N . ALA A 1 81 ? -4.781 -11.746 2.566 1.00 90.56 81 ALA A N 1
ATOM 675 C CA . ALA A 1 81 ? -5.964 -10.901 2.596 1.00 90.56 81 ALA A CA 1
ATOM 676 C C . ALA A 1 81 ? -7.233 -11.760 2.729 1.00 90.56 81 ALA A C 1
ATOM 678 O O . ALA A 1 81 ? -7.253 -12.906 2.264 1.00 90.56 81 ALA A O 1
ATOM 679 N N . ASP A 1 82 ? -8.267 -11.220 3.368 1.00 95.25 82 ASP A N 1
ATOM 680 C CA . ASP A 1 82 ? -9.632 -11.760 3.313 1.00 95.25 82 ASP A CA 1
ATOM 681 C C . ASP A 1 82 ? -10.558 -10.933 2.416 1.00 95.25 82 ASP A C 1
ATOM 683 O O . ASP A 1 82 ? -11.612 -11.434 2.030 1.00 95.25 82 ASP A O 1
ATOM 687 N N . ASP A 1 83 ? -10.130 -9.727 2.039 1.00 95.81 83 ASP A N 1
ATOM 688 C CA . ASP A 1 83 ? -10.868 -8.819 1.172 1.00 95.81 83 ASP A CA 1
ATOM 689 C C . ASP A 1 83 ? -9.910 -7.888 0.400 1.00 95.81 83 ASP A C 1
ATOM 691 O O . ASP A 1 83 ? -8.734 -7.728 0.758 1.00 95.81 83 ASP A O 1
ATOM 695 N N . SER A 1 84 ? -10.391 -7.284 -0.684 1.00 96.00 84 SER A N 1
ATOM 696 C CA . SER A 1 84 ? -9.620 -6.344 -1.495 1.00 96.00 84 SER A CA 1
ATOM 697 C C . SER A 1 84 ? -10.501 -5.371 -2.259 1.00 96.00 84 SER A C 1
ATOM 699 O O . SER A 1 84 ? -11.567 -5.734 -2.741 1.00 96.00 84 SER A O 1
ATOM 701 N N . GLU A 1 85 ? -9.974 -4.178 -2.475 1.00 96.75 85 GLU A N 1
ATOM 702 C CA . GLU A 1 85 ? -10.579 -3.134 -3.293 1.00 96.75 85 GLU A CA 1
ATOM 703 C C . GLU A 1 85 ? -9.640 -2.816 -4.456 1.00 96.75 85 GLU A C 1
ATOM 705 O O . GLU A 1 85 ? -8.458 -2.563 -4.229 1.00 96.75 85 GLU A O 1
ATOM 710 N N . LEU A 1 86 ? -10.148 -2.851 -5.688 1.00 96.69 86 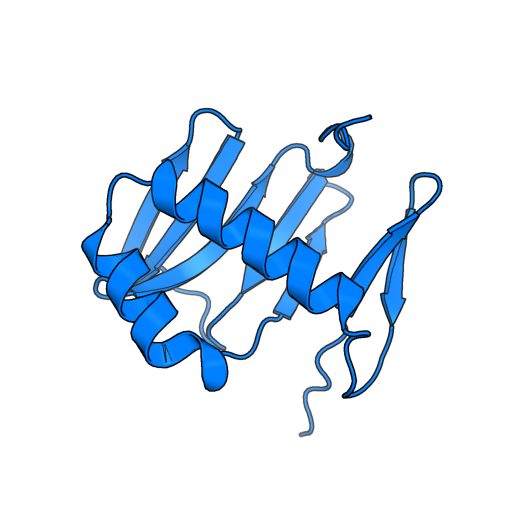LEU A N 1
ATOM 711 C CA . LEU A 1 86 ? -9.449 -2.345 -6.869 1.00 96.69 86 LEU A CA 1
ATOM 712 C C . LEU A 1 86 ? -9.967 -0.935 -7.149 1.00 96.69 86 LEU A C 1
ATOM 714 O O . LEU A 1 86 ? -11.161 -0.762 -7.373 1.00 96.69 86 LEU A O 1
ATOM 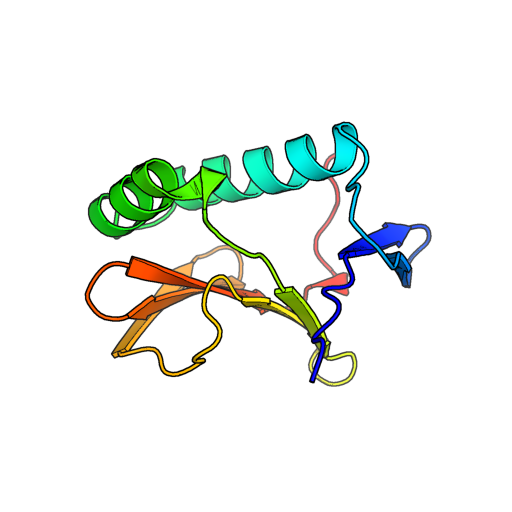718 N N . THR A 1 87 ? -9.075 0.049 -7.130 1.00 92.94 87 THR A N 1
ATOM 719 C CA . THR A 1 87 ? -9.415 1.440 -7.436 1.00 92.94 87 THR A CA 1
ATOM 720 C C . THR A 1 87 ? -9.343 1.716 -8.938 1.00 92.94 87 THR A C 1
ATOM 722 O O . THR A 1 87 ? -8.669 0.998 -9.679 1.00 92.94 87 THR A O 1
ATOM 725 N N . ASP A 1 88 ? -9.956 2.822 -9.370 1.00 90.25 88 ASP A N 1
ATOM 726 C CA . ASP A 1 88 ? -9.879 3.326 -10.753 1.00 90.25 88 ASP A CA 1
ATOM 727 C C . ASP A 1 88 ? -8.453 3.704 -11.191 1.00 90.25 88 ASP A C 1
ATOM 729 O O . ASP A 1 88 ? -8.173 3.841 -12.378 1.00 90.25 88 ASP A O 1
ATOM 733 N N . ASP A 1 89 ? -7.539 3.861 -10.231 1.00 87.00 89 ASP A N 1
ATOM 734 C CA . ASP A 1 89 ? -6.133 4.156 -10.480 1.00 87.00 89 ASP A CA 1
ATOM 735 C C . ASP A 1 89 ? -5.300 2.874 -10.647 1.00 87.00 89 ASP A C 1
ATOM 737 O O . ASP A 1 89 ? -4.091 2.946 -10.475 1.00 87.00 89 ASP A O 1
ATOM 741 N N . ASP A 1 90 ? -5.884 1.698 -10.902 1.00 92.88 90 ASP A N 1
ATOM 742 C CA . ASP A 1 90 ? -5.183 0.403 -10.999 1.00 92.88 90 ASP A CA 1
ATOM 743 C C . ASP A 1 90 ? -4.378 0.032 -9.733 1.00 92.88 90 ASP A C 1
ATOM 745 O O . ASP A 1 90 ? -3.275 -0.533 -9.784 1.00 92.88 90 ASP A O 1
ATOM 749 N N . ILE A 1 91 ? -4.904 0.402 -8.562 1.00 94.31 91 ILE A N 1
ATOM 750 C CA . ILE A 1 91 ? -4.318 0.079 -7.259 1.00 94.31 91 ILE A CA 1
ATOM 751 C C . ILE A 1 91 ? -5.234 -0.903 -6.537 1.00 94.31 91 ILE A C 1
ATOM 753 O O . ILE A 1 91 ? -6.407 -0.628 -6.323 1.00 94.31 91 ILE A O 1
ATOM 757 N N . ILE A 1 92 ? -4.681 -2.032 -6.098 1.00 97.31 92 ILE A N 1
ATOM 758 C CA . ILE A 1 92 ? -5.390 -2.992 -5.252 1.00 97.31 92 ILE A CA 1
ATOM 759 C C . ILE A 1 92 ? -5.016 -2.743 -3.794 1.00 97.31 92 ILE A C 1
ATOM 761 O O . ILE A 1 92 ? -3.875 -2.977 -3.384 1.00 97.31 92 ILE A O 1
ATOM 765 N N . ILE A 1 93 ? -5.984 -2.328 -2.989 1.00 97.06 93 ILE A N 1
ATOM 766 C CA . ILE A 1 93 ? -5.874 -2.240 -1.536 1.00 97.06 93 ILE A CA 1
ATOM 767 C C . ILE A 1 93 ? -6.283 -3.593 -0.961 1.00 97.06 93 ILE A C 1
ATOM 769 O O . ILE A 1 93 ? -7.336 -4.131 -1.289 1.00 97.06 93 ILE A O 1
ATOM 773 N N . ARG A 1 94 ? -5.436 -4.177 -0.115 1.00 96.75 94 ARG A N 1
ATOM 774 C CA . ARG A 1 94 ? -5.674 -5.489 0.493 1.00 96.75 94 ARG A CA 1
ATOM 775 C C . ARG A 1 94 ? -6.029 -5.339 1.956 1.00 96.75 94 ARG A C 1
ATOM 777 O O . ARG A 1 94 ? -5.290 -4.694 2.709 1.00 96.75 94 ARG A O 1
ATOM 784 N N . TYR A 1 95 ? -7.091 -6.023 2.353 1.00 95.44 95 TYR A N 1
ATOM 785 C CA . TYR A 1 95 ? -7.609 -5.998 3.705 1.00 95.44 95 TYR A CA 1
ATOM 786 C C . TYR A 1 95 ? -7.484 -7.360 4.385 1.00 95.44 95 TYR A C 1
ATOM 788 O O . TYR A 1 95 ? -7.537 -8.415 3.754 1.00 95.44 95 TYR A O 1
ATOM 796 N N . GLU A 1 96 ? -7.293 -7.329 5.698 1.00 94.19 96 GLU A N 1
ATOM 797 C CA . GLU A 1 96 ? -7.468 -8.495 6.558 1.00 94.19 96 GLU A CA 1
ATOM 798 C C . GLU A 1 96 ? -8.186 -8.047 7.827 1.00 94.19 96 GLU A C 1
ATOM 800 O O . GLU A 1 96 ? -7.685 -7.185 8.551 1.00 94.19 96 GLU A O 1
ATOM 805 N N . LYS A 1 97 ? -9.361 -8.615 8.114 1.00 92.81 97 LYS A N 1
ATOM 806 C CA . LYS A 1 97 ? -10.171 -8.299 9.305 1.00 92.81 97 LYS A CA 1
ATOM 807 C C . LYS A 1 97 ? -10.436 -6.797 9.473 1.00 92.81 97 LYS A C 1
ATOM 809 O O . LYS A 1 97 ? -10.425 -6.273 10.588 1.00 92.81 97 LYS A O 1
ATOM 814 N N . GLY A 1 98 ? -10.670 -6.110 8.356 1.00 91.00 98 GLY A N 1
ATOM 815 C CA . GLY A 1 98 ? -10.925 -4.669 8.328 1.00 91.00 98 GLY A CA 1
ATOM 816 C C . GLY A 1 98 ? -9.692 -3.797 8.585 1.00 91.00 98 GLY A C 1
ATOM 817 O O . GLY A 1 98 ? -9.850 -2.641 8.970 1.00 91.00 98 GLY A O 1
ATOM 818 N N . GLU A 1 99 ? -8.478 -4.324 8.408 1.00 92.56 99 GLU A N 1
ATOM 819 C CA . GLU A 1 99 ? -7.226 -3.556 8.427 1.00 92.56 99 GLU A CA 1
ATOM 820 C C . GLU A 1 99 ? -6.583 -3.538 7.041 1.00 92.56 99 GLU A C 1
ATOM 822 O O . GLU A 1 99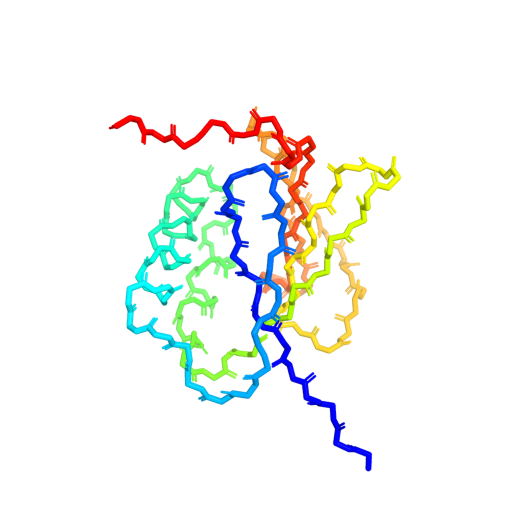 ? -6.563 -4.563 6.365 1.00 92.56 99 GLU A O 1
ATOM 827 N N . VAL A 1 100 ? -5.998 -2.406 6.640 1.00 95.19 100 VAL A N 1
ATOM 828 C CA . VAL A 1 100 ? -5.159 -2.333 5.433 1.00 95.19 100 VAL A CA 1
ATOM 829 C C . VAL A 1 100 ? -3.860 -3.097 5.696 1.00 95.19 100 VAL A C 1
ATOM 831 O O . VAL A 1 100 ? -3.037 -2.679 6.512 1.00 95.19 100 VAL A O 1
ATOM 834 N N . ILE A 1 101 ? -3.652 -4.217 5.003 1.00 94.50 101 ILE A N 1
ATOM 835 C CA . ILE A 1 101 ? -2.453 -5.057 5.169 1.00 94.50 101 ILE A CA 1
ATOM 836 C C . ILE A 1 101 ? -1.450 -4.924 4.025 1.00 94.50 101 ILE A C 1
ATOM 838 O O . ILE A 1 101 ? -0.291 -5.333 4.160 1.00 94.50 101 ILE A O 1
ATOM 842 N N . GLY A 1 102 ? -1.860 -4.333 2.906 1.00 94.12 102 GLY A N 1
ATOM 843 C CA . GLY A 1 102 ? -0.951 -4.018 1.819 1.00 94.12 102 GLY A CA 1
ATOM 844 C C . GLY A 1 102 ? -1.628 -3.370 0.627 1.00 94.12 102 GLY A C 1
ATOM 845 O O . GLY A 1 102 ? -2.847 -3.297 0.550 1.00 94.12 102 GLY A O 1
ATOM 846 N N . ILE A 1 103 ? -0.801 -2.937 -0.311 1.00 95.31 103 ILE A N 1
ATOM 847 C CA . ILE A 1 103 ? -1.197 -2.280 -1.550 1.00 95.31 103 ILE A CA 1
ATOM 848 C C . ILE A 1 103 ? -0.461 -2.969 -2.694 1.00 95.31 103 ILE A C 1
ATOM 850 O O . ILE A 1 103 ? 0.704 -3.337 -2.547 1.00 95.31 103 ILE A O 1
ATOM 854 N N . THR A 1 104 ? -1.136 -3.157 -3.817 1.00 94.94 104 THR A N 1
ATOM 855 C CA . THR A 1 104 ? -0.546 -3.653 -5.059 1.00 94.94 104 THR A CA 1
ATOM 856 C C . THR A 1 104 ? -0.788 -2.616 -6.134 1.00 94.94 104 THR A C 1
ATOM 858 O O . THR A 1 104 ? -1.926 -2.273 -6.420 1.00 94.94 104 THR A O 1
ATOM 861 N N . ILE A 1 105 ? 0.286 -2.091 -6.694 1.00 92.00 105 ILE A N 1
ATOM 862 C CA . ILE A 1 105 ? 0.260 -1.034 -7.691 1.00 92.00 105 ILE A CA 1
ATOM 863 C C . ILE A 1 105 ? 0.528 -1.701 -9.034 1.00 92.00 105 ILE A C 1
ATOM 865 O O . ILE A 1 105 ? 1.647 -2.166 -9.260 1.00 92.00 105 ILE A O 1
ATOM 869 N N . LEU A 1 106 ? -0.489 -1.783 -9.891 1.00 90.94 106 LEU A N 1
ATOM 870 C CA . LEU A 1 106 ? -0.332 -2.305 -11.248 1.00 90.94 106 LEU A CA 1
ATOM 871 C C . LEU A 1 106 ? 0.234 -1.217 -12.168 1.00 90.94 106 LEU A C 1
ATOM 873 O O . LEU A 1 106 ? 0.149 -0.022 -11.846 1.00 90.94 106 LEU A O 1
ATOM 877 N N . HIS A 1 107 ? 0.824 -1.654 -13.285 1.00 90.25 107 HIS A N 1
ATOM 878 C CA . HIS A 1 107 ? 1.467 -0.797 -14.288 1.00 90.25 107 HIS A CA 1
ATOM 879 C C . HIS A 1 107 ? 2.429 0.210 -13.646 1.00 90.25 107 HIS A C 1
ATOM 881 O O . HIS A 1 107 ? 2.431 1.400 -13.968 1.00 90.25 107 HIS A O 1
ATOM 887 N N . ALA A 1 108 ? 3.194 -0.252 -12.651 1.00 82.94 108 ALA A N 1
ATOM 888 C CA . ALA A 1 108 ? 3.905 0.631 -11.735 1.00 82.94 108 ALA A CA 1
ATOM 889 C C . ALA A 1 108 ? 4.934 1.506 -12.463 1.00 82.94 108 ALA A C 1
ATOM 891 O O . ALA A 1 108 ? 5.100 2.671 -12.105 1.00 82.94 108 ALA A O 1
ATOM 892 N N . SER A 1 109 ? 5.568 0.981 -13.514 1.00 82.88 109 SER A N 1
ATOM 893 C CA . SER A 1 109 ? 6.510 1.725 -14.353 1.00 82.88 109 SER A CA 1
ATOM 894 C C . SER A 1 109 ? 5.875 2.853 -15.177 1.00 82.88 109 SER A C 1
ATOM 896 O O . SER A 1 109 ? 6.576 3.771 -15.598 1.00 82.88 109 SER A O 1
ATOM 898 N N . GLN A 1 110 ? 4.560 2.807 -15.405 1.00 82.38 110 GLN A N 1
ATOM 899 C CA . GLN A 1 110 ? 3.823 3.758 -16.248 1.00 82.38 110 GLN A CA 1
ATOM 900 C C . GLN A 1 110 ? 3.207 4.914 -15.456 1.00 82.38 110 GLN A C 1
ATOM 902 O O . GLN A 1 110 ? 2.678 5.862 -16.045 1.00 82.38 110 GLN A O 1
ATOM 907 N N . ARG A 1 111 ? 3.260 4.859 -14.122 1.00 74.56 111 ARG A N 1
ATOM 908 C CA . ARG A 1 111 ? 2.738 5.933 -13.280 1.00 74.56 111 ARG A CA 1
ATOM 909 C C . ARG A 1 111 ? 3.600 7.170 -13.440 1.00 74.56 111 ARG A C 1
ATOM 911 O O . ARG A 1 111 ? 4.767 7.189 -13.058 1.00 74.56 111 ARG A O 1
ATOM 918 N N . LYS A 1 112 ? 2.997 8.208 -14.016 1.00 58.25 112 LYS A N 1
ATOM 919 C CA . LYS A 1 112 ? 3.619 9.521 -14.145 1.00 58.25 112 LYS A CA 1
ATOM 920 C C . LYS A 1 112 ? 3.829 10.109 -12.758 1.00 58.25 112 LYS A C 1
ATOM 922 O O . LYS A 1 112 ? 2.913 10.127 -11.938 1.00 58.25 112 LYS A O 1
ATOM 927 N N . THR A 1 113 ? 5.022 10.624 -12.516 1.00 50.09 113 THR A N 1
ATOM 928 C CA . THR A 1 113 ? 5.214 11.635 -11.481 1.00 50.09 113 THR A CA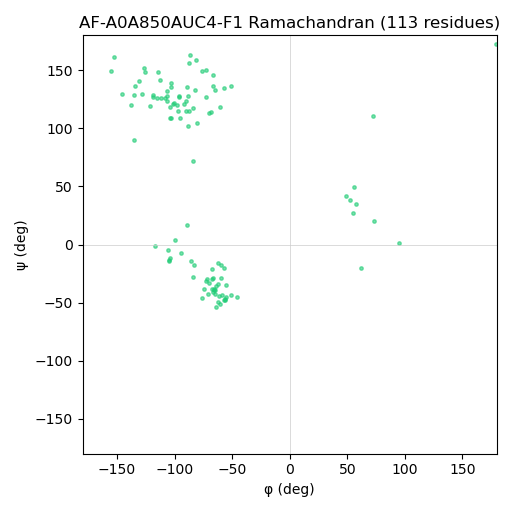 1
ATOM 929 C C . THR A 1 113 ? 4.473 12.892 -11.932 1.00 50.09 113 THR A C 1
ATOM 931 O O . T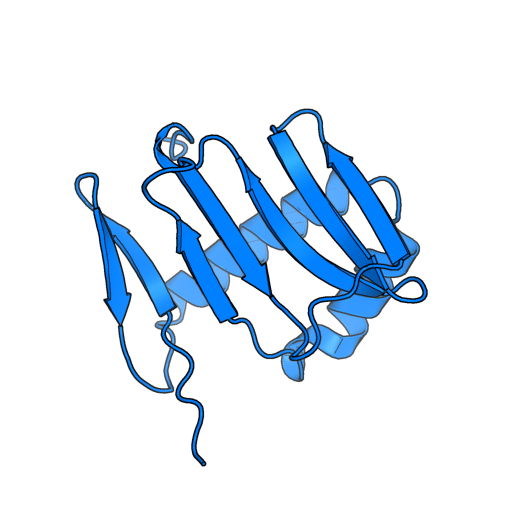HR A 1 113 ? 4.539 13.231 -13.113 1.00 50.09 113 THR A O 1
ATOM 934 N N . ALA A 1 114 ? 3.738 13.552 -11.036 1.00 37.12 114 ALA A N 1
ATOM 935 C CA . ALA A 1 114 ? 3.274 14.909 -11.313 1.00 37.12 114 ALA A CA 1
ATOM 936 C C . ALA A 1 114 ? 4.502 15.794 -11.612 1.00 37.12 114 ALA A C 1
ATOM 938 O O . ALA A 1 114 ? 5.520 15.648 -10.929 1.00 37.12 114 ALA A O 1
ATOM 939 N N . ASP A 1 115 ? 4.410 16.611 -12.666 1.00 32.56 115 ASP A N 1
ATOM 940 C CA . ASP A 1 115 ? 5.443 17.579 -13.071 1.00 32.56 115 ASP A CA 1
ATOM 941 C C . ASP A 1 115 ? 5.677 18.661 -12.001 1.00 32.56 115 ASP A C 1
ATOM 943 O O . ASP A 1 115 ? 4.695 19.057 -11.325 1.00 32.56 115 ASP A O 1
#

Nearest PDB structures (foldseek):
  6ret-assembly1_T  TM=2.169E-01  e=3.912E-01  Polytomella sp. Pringsheim 198.80
  5fl7-assembly1_C  TM=3.287E-01  e=2.642E+00  Yarrowia lipolytica
  7njk-assembly1_C  TM=2.502E-01  e=9.859E-01  Mycolicibacterium smegmatis MC2 155
  8jr0-assembly1_B  TM=2.559E-01  e=1.342E+00  Mycobacterium tuberculosis
  8j0t-assembly1_C  TM=2.416E-01  e=2.065E+00  Mycobacterium tuberculosis

Mean predicted aligned error: 8.95 Å

Radius of gyration: 13.98 Å; Cα contacts (8 Å, |Δi|>4): 156; chains: 1; bounding box: 34×32×31 Å

Solvent-accessible surface area (backbone atoms only — not comparable to full-atom values): 6928 Å² total; per-residue (Å²): 136,85,83,81,60,45,49,69,43,80,57,99,91,42,80,47,68,48,76,68,96,67,77,57,69,71,64,48,52,54,53,49,54,54,51,50,55,49,48,72,71,45,86,63,51,68,18,46,51,55,38,62,80,42,47,97,77,55,55,76,41,64,49,75,41,79,92,78,30,32,37,36,39,30,46,44,96,68,86,75,56,80,46,72,47,76,47,98,82,49,33,35,42,28,21,38,94,68,32,62,35,30,38,37,32,48,56,45,86,72,61,74,73,85,132